Protein AF-A0A973N464-F1 (afdb_monomer_lite)

Radius of gyration: 31.41 Å; chains: 1; bounding box: 27×44×90 Å

Structure (mmCIF, N/CA/C/O backbone):
data_AF-A0A973N464-F1
#
_entry.id   AF-A0A973N464-F1
#
loop_
_atom_site.group_PDB
_atom_site.id
_atom_site.type_symbol
_atom_site.label_atom_id
_atom_site.label_alt_id
_atom_site.label_comp_id
_atom_site.label_asym_id
_atom_site.label_entity_id
_atom_site.label_seq_id
_atom_site.pdbx_PDB_ins_code
_atom_site.Cartn_x
_atom_site.Cartn_y
_atom_site.Cartn_z
_atom_site.occupancy
_atom_site.B_iso_or_equiv
_atom_site.auth_seq_id
_atom_site.auth_comp_id
_atom_site.auth_asym_id
_atom_site.auth_atom_id
_atom_site.pdbx_PDB_model_num
ATOM 1 N N . MET A 1 1 ? 11.929 31.834 -76.991 1.00 52.47 1 MET A N 1
ATOM 2 C CA . MET A 1 1 ? 12.584 30.907 -76.030 1.00 52.47 1 MET A CA 1
ATOM 3 C C . MET A 1 1 ? 12.432 31.326 -74.564 1.00 52.47 1 MET A C 1
ATOM 5 O O . MET A 1 1 ? 12.239 30.446 -73.741 1.00 52.47 1 MET A O 1
ATOM 9 N N . LYS A 1 2 ? 12.423 32.626 -74.222 1.00 50.50 2 LYS A N 1
ATOM 10 C CA . LYS A 1 2 ? 12.318 33.122 -72.832 1.00 50.50 2 LYS A CA 1
ATOM 11 C C . LYS A 1 2 ? 11.011 32.734 -72.102 1.00 50.50 2 LYS A C 1
ATOM 13 O O . LYS A 1 2 ? 11.062 32.317 -70.955 1.00 50.50 2 LYS A O 1
ATOM 18 N N . HIS A 1 3 ? 9.857 32.753 -72.777 1.00 46.03 3 HIS A N 1
ATOM 19 C CA . HIS A 1 3 ? 8.557 32.417 -72.156 1.00 46.03 3 HIS A CA 1
ATOM 20 C C . HIS A 1 3 ? 8.373 30.927 -71.820 1.00 46.03 3 HIS A C 1
ATOM 22 O O . HIS A 1 3 ? 7.647 30.590 -70.893 1.00 46.03 3 HIS A O 1
ATOM 28 N N . ARG A 1 4 ? 9.078 30.030 -72.527 1.00 54.69 4 ARG A N 1
ATOM 29 C CA . ARG A 1 4 ? 9.057 28.580 -72.250 1.00 54.69 4 ARG A CA 1
ATOM 30 C C . ARG A 1 4 ? 9.835 28.235 -70.975 1.00 54.69 4 ARG A C 1
ATOM 32 O O . ARG A 1 4 ? 9.485 27.285 -70.289 1.00 54.69 4 ARG A O 1
ATOM 39 N N . ILE A 1 5 ? 10.848 29.042 -70.650 1.00 56.31 5 ILE A N 1
ATOM 40 C CA . ILE A 1 5 ? 11.660 28.918 -69.432 1.00 56.31 5 ILE A CA 1
ATOM 41 C C . ILE A 1 5 ? 10.879 29.448 -68.216 1.00 56.31 5 ILE A C 1
ATOM 43 O O . ILE A 1 5 ? 10.896 28.824 -67.161 1.00 56.31 5 ILE A O 1
ATOM 47 N N . LEU A 1 6 ? 10.108 30.532 -68.383 1.00 51.81 6 LEU A N 1
ATOM 48 C CA . LEU A 1 6 ? 9.201 31.053 -67.348 1.00 51.81 6 LEU A CA 1
ATOM 49 C C . LEU A 1 6 ? 8.056 30.082 -67.004 1.00 51.81 6 LEU A C 1
ATOM 51 O O . LEU A 1 6 ? 7.728 29.923 -65.832 1.00 51.81 6 LEU A O 1
ATOM 55 N N . ALA A 1 7 ? 7.484 29.392 -67.995 1.00 52.16 7 ALA A N 1
ATOM 56 C CA . ALA A 1 7 ? 6.431 28.399 -67.760 1.00 52.16 7 ALA A CA 1
ATOM 57 C C . ALA A 1 7 ? 6.942 27.154 -67.007 1.00 52.16 7 ALA A C 1
ATOM 59 O O . ALA A 1 7 ? 6.256 26.645 -66.124 1.00 52.16 7 ALA A O 1
ATOM 60 N N . ALA A 1 8 ? 8.164 26.697 -67.303 1.00 53.81 8 ALA A N 1
ATOM 61 C CA . ALA A 1 8 ? 8.793 25.585 -66.587 1.00 53.81 8 ALA A CA 1
ATOM 62 C C . ALA A 1 8 ? 9.144 25.947 -65.130 1.00 53.81 8 ALA A C 1
ATOM 64 O O . ALA A 1 8 ? 9.001 25.114 -64.239 1.00 53.81 8 ALA A O 1
ATOM 65 N N . ALA A 1 9 ? 9.538 27.199 -64.873 1.00 53.62 9 ALA A N 1
ATOM 66 C CA . ALA A 1 9 ? 9.827 27.689 -63.525 1.00 53.62 9 ALA A CA 1
ATOM 67 C C . ALA A 1 9 ? 8.564 27.837 -62.649 1.00 53.62 9 ALA A C 1
ATOM 69 O O . ALA A 1 9 ? 8.631 27.610 -61.444 1.00 53.62 9 ALA A O 1
ATOM 70 N N . LEU A 1 10 ? 7.411 28.162 -63.247 1.00 54.03 10 LEU A N 1
ATOM 71 C CA . LEU A 1 10 ? 6.123 28.269 -62.546 1.00 54.03 10 LEU A CA 1
ATOM 72 C C . LEU A 1 10 ? 5.480 26.898 -62.255 1.00 54.03 10 LEU A C 1
ATOM 74 O O . LEU A 1 10 ? 4.771 26.743 -61.268 1.00 54.03 10 LEU A O 1
ATOM 78 N N . LEU A 1 11 ? 5.746 25.886 -63.086 1.00 53.97 11 LEU A N 1
ATOM 79 C CA . LEU A 1 11 ? 5.322 24.501 -62.835 1.00 53.97 11 LEU A CA 1
ATOM 80 C C . LEU A 1 11 ? 6.180 23.804 -61.766 1.00 53.97 11 LEU A C 1
ATOM 82 O O . LEU A 1 11 ? 5.689 22.918 -61.071 1.00 53.97 11 LEU A O 1
ATOM 86 N N . ALA A 1 12 ? 7.437 24.223 -61.593 1.00 54.00 12 ALA A N 1
ATOM 87 C CA . ALA A 1 12 ? 8.338 23.675 -60.579 1.00 54.00 12 ALA A CA 1
ATOM 88 C C . ALA A 1 12 ? 8.035 24.169 -59.149 1.00 54.00 12 ALA A C 1
ATOM 90 O O . ALA A 1 12 ? 8.396 23.498 -58.183 1.00 54.00 12 ALA A O 1
ATOM 91 N N . SER A 1 13 ? 7.354 25.309 -58.986 1.00 53.66 13 SER A N 1
ATOM 92 C CA . SER A 1 13 ? 7.029 25.873 -57.666 1.00 53.66 13 SER A CA 1
ATOM 93 C C . SER A 1 13 ? 5.788 25.257 -57.006 1.00 53.66 13 SER A C 1
ATOM 95 O O . SER A 1 13 ? 5.601 25.422 -55.802 1.00 53.66 13 SER A O 1
ATOM 97 N N . LEU A 1 14 ? 4.967 24.500 -57.745 1.00 54.62 14 LEU A N 1
ATOM 98 C CA . LEU A 1 14 ? 3.768 23.843 -57.206 1.00 54.62 14 LEU A CA 1
ATOM 99 C C . LEU A 1 14 ? 4.055 22.538 -56.437 1.00 54.62 14 LEU A C 1
ATOM 101 O O . LEU A 1 14 ? 3.173 22.042 -55.742 1.00 54.62 14 LEU A O 1
ATOM 105 N N . ALA A 1 15 ? 5.264 21.976 -5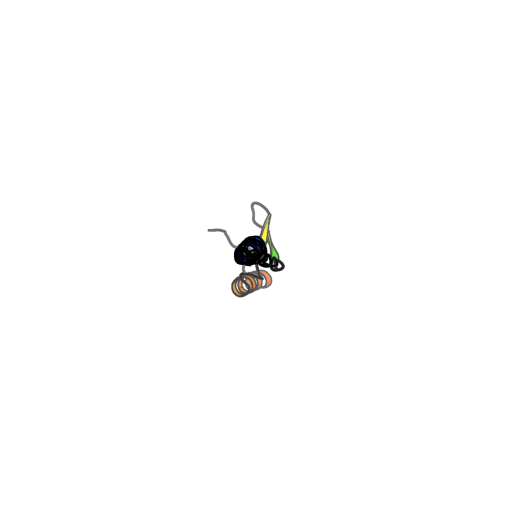6.540 1.00 53.12 15 ALA A N 1
ATOM 106 C CA . ALA A 1 15 ? 5.626 20.689 -55.926 1.00 53.12 15 ALA A CA 1
ATOM 107 C C . ALA A 1 15 ? 6.197 20.807 -54.496 1.00 53.12 15 ALA A C 1
ATOM 109 O O . ALA A 1 15 ? 6.416 19.802 -53.822 1.00 53.12 15 ALA A O 1
ATOM 110 N N . ILE A 1 16 ? 6.425 22.030 -54.013 1.00 58.03 16 ILE A N 1
ATOM 111 C CA . ILE A 1 16 ? 7.089 22.312 -52.733 1.00 58.03 16 ILE A CA 1
ATOM 112 C C . ILE A 1 16 ? 6.271 21.904 -51.481 1.00 58.03 16 ILE A C 1
ATOM 114 O O . ILE A 1 16 ? 6.893 21.452 -50.518 1.00 58.03 16 ILE A O 1
ATOM 118 N N . PRO A 1 17 ? 4.919 21.978 -51.423 1.00 61.16 17 PRO A N 1
ATOM 119 C CA . PRO A 1 17 ? 4.208 21.715 -50.168 1.00 61.16 17 PRO A CA 1
ATOM 120 C C . PRO A 1 17 ? 4.158 20.222 -49.798 1.00 61.16 17 PRO A C 1
ATOM 122 O O . PRO A 1 17 ? 3.894 19.893 -48.645 1.00 61.16 17 PRO A O 1
ATOM 125 N N . ALA A 1 18 ? 4.451 19.316 -50.739 1.00 59.88 18 ALA A N 1
ATOM 126 C CA . ALA A 1 18 ? 4.445 17.871 -50.496 1.00 59.88 18 ALA A CA 1
ATOM 127 C C . ALA A 1 18 ? 5.604 17.402 -49.593 1.00 59.88 18 ALA A C 1
ATOM 129 O O . ALA A 1 18 ? 5.490 16.380 -48.927 1.00 59.88 18 ALA A O 1
ATOM 130 N N . LEU A 1 19 ? 6.702 18.162 -49.517 1.00 59.88 19 LEU A N 1
ATOM 131 C CA . LEU A 1 19 ? 7.854 17.838 -48.661 1.00 59.88 19 LEU A CA 1
ATOM 132 C C . LEU A 1 19 ? 7.721 18.373 -47.225 1.00 59.88 19 LEU A C 1
ATOM 134 O O . LEU A 1 19 ? 8.564 18.077 -46.384 1.00 59.88 19 LEU A O 1
ATOM 138 N N . ALA A 1 20 ? 6.668 19.143 -46.930 1.00 62.84 20 ALA A N 1
ATOM 139 C CA . ALA A 1 20 ? 6.408 19.711 -45.605 1.00 62.84 20 ALA A CA 1
ATOM 140 C C . ALA A 1 20 ? 5.493 18.829 -44.732 1.00 62.84 20 ALA A C 1
ATOM 142 O O . ALA A 1 20 ? 5.055 19.256 -43.663 1.00 62.84 20 ALA A O 1
ATOM 143 N N . GLN A 1 21 ? 5.174 17.608 -45.172 1.00 73.19 21 GLN A N 1
ATOM 144 C CA . GLN A 1 21 ? 4.374 16.679 -44.380 1.00 73.19 21 GLN A CA 1
ATOM 145 C C . GLN A 1 21 ? 5.232 16.090 -43.254 1.00 73.19 21 GLN A C 1
ATOM 147 O O . GLN A 1 21 ? 5.953 15.113 -43.442 1.00 73.19 21 GLN A O 1
ATOM 152 N N . THR A 1 22 ? 5.153 16.694 -42.068 1.00 71.31 22 THR A N 1
ATOM 153 C CA . THR A 1 22 ? 5.684 16.106 -40.833 1.00 71.31 22 THR A CA 1
ATOM 154 C C . THR A 1 22 ? 4.993 14.766 -40.588 1.00 71.31 22 THR A C 1
ATOM 156 O O . THR A 1 22 ? 3.780 14.720 -40.375 1.00 71.31 22 THR A O 1
ATOM 159 N N . SER A 1 23 ? 5.759 13.674 -40.614 1.00 76.00 23 SER A N 1
ATOM 160 C CA . SER A 1 23 ? 5.270 12.357 -40.203 1.00 76.00 23 SER A CA 1
ATOM 161 C C . SER A 1 23 ? 4.742 12.430 -38.766 1.00 76.00 23 SER A C 1
ATOM 163 O O . SER A 1 23 ? 5.427 13.000 -37.910 1.00 76.00 23 SER A O 1
ATOM 165 N N . PRO A 1 24 ? 3.560 11.860 -38.467 1.00 75.00 24 PRO A N 1
ATOM 166 C CA . PRO A 1 24 ? 3.068 11.787 -37.100 1.00 75.00 24 PRO A CA 1
ATOM 167 C C . PRO A 1 24 ? 4.114 11.099 -36.225 1.00 75.00 24 PRO A C 1
ATOM 169 O O . PRO A 1 24 ? 4.605 10.021 -36.573 1.00 75.00 24 PRO A O 1
ATOM 172 N N . ALA A 1 25 ? 4.473 11.725 -35.103 1.00 80.38 25 ALA A N 1
ATOM 173 C CA . ALA A 1 25 ? 5.311 11.069 -34.112 1.00 80.38 25 ALA A CA 1
ATOM 174 C C . ALA A 1 25 ? 4.612 9.772 -33.658 1.00 80.38 25 ALA A C 1
ATOM 176 O O . ALA A 1 25 ? 3.385 9.779 -33.498 1.00 80.38 25 ALA A O 1
ATOM 177 N N . PRO A 1 26 ? 5.353 8.667 -33.454 1.00 75.88 26 PRO A N 1
ATOM 178 C CA . PRO A 1 26 ? 4.769 7.455 -32.906 1.00 75.88 26 PRO A CA 1
ATOM 179 C C . PRO A 1 26 ? 4.068 7.801 -31.592 1.00 75.88 26 PRO A C 1
ATOM 181 O O . PRO A 1 26 ? 4.661 8.449 -30.725 1.00 75.88 26 PRO A O 1
ATOM 184 N N . ALA A 1 27 ? 2.806 7.391 -31.451 1.00 76.12 27 ALA A N 1
ATOM 185 C CA . ALA A 1 27 ? 2.118 7.522 -30.178 1.00 76.12 27 ALA A CA 1
ATOM 186 C C . ALA A 1 27 ? 2.929 6.762 -29.114 1.00 76.12 27 ALA A C 1
ATOM 188 O O . ALA A 1 27 ? 3.394 5.649 -29.397 1.00 76.12 27 ALA A O 1
ATOM 189 N N . PRO A 1 28 ? 3.134 7.333 -27.914 1.00 71.00 28 PRO A N 1
ATOM 190 C CA . PRO A 1 28 ? 3.781 6.601 -26.841 1.00 71.00 28 PRO A CA 1
ATOM 191 C C . PRO A 1 28 ? 2.997 5.309 -26.613 1.00 71.00 28 PRO A C 1
ATOM 193 O O . PRO A 1 28 ? 1.791 5.335 -26.368 1.00 71.00 28 PRO A O 1
ATOM 196 N N . THR A 1 29 ? 3.680 4.171 -26.743 1.00 67.31 29 THR A N 1
ATOM 197 C CA . THR A 1 29 ? 3.128 2.883 -26.322 1.00 67.31 29 THR A CA 1
ATOM 198 C C . THR A 1 29 ? 2.790 3.020 -24.845 1.00 67.31 29 THR A C 1
ATOM 200 O O . THR A 1 29 ? 3.683 3.301 -24.044 1.00 67.31 29 THR A O 1
ATOM 203 N N . ALA A 1 30 ? 1.509 2.884 -24.492 1.00 64.81 30 ALA A N 1
ATOM 204 C CA . ALA A 1 30 ? 1.104 2.822 -23.098 1.00 64.81 30 ALA A CA 1
ATOM 205 C C . ALA A 1 30 ? 1.890 1.674 -22.456 1.00 64.81 30 ALA A C 1
ATOM 207 O O . ALA A 1 30 ? 1.754 0.521 -22.869 1.00 64.81 30 ALA A O 1
ATOM 208 N N . ALA A 1 31 ? 2.790 2.003 -21.527 1.00 67.00 31 ALA A N 1
ATOM 209 C CA . ALA A 1 31 ? 3.506 0.990 -20.772 1.00 67.00 31 ALA A CA 1
ATOM 210 C C . ALA A 1 31 ? 2.462 0.080 -20.117 1.00 67.00 31 ALA A C 1
ATOM 212 O O . ALA A 1 31 ? 1.507 0.587 -19.529 1.00 67.00 31 ALA A O 1
ATOM 213 N N . GLN A 1 32 ? 2.618 -1.239 -20.263 1.00 68.38 32 GLN A N 1
ATOM 214 C CA . GLN A 1 32 ? 1.731 -2.202 -19.617 1.00 68.38 32 GLN A CA 1
ATOM 215 C C . GLN A 1 32 ? 1.688 -1.877 -18.120 1.00 68.38 32 GLN A C 1
ATOM 217 O O . GLN A 1 32 ? 2.734 -1.862 -17.468 1.00 68.38 32 GLN A O 1
ATOM 222 N N . GLU A 1 33 ? 0.500 -1.556 -17.606 1.00 81.69 33 GLU A N 1
ATOM 223 C CA . GLU A 1 33 ? 0.334 -1.172 -16.209 1.00 81.69 33 GLU A CA 1
ATOM 224 C C . GLU A 1 33 ? 0.623 -2.388 -15.326 1.00 81.69 33 GLU A C 1
ATOM 226 O O . GLU A 1 33 ? -0.130 -3.360 -15.282 1.00 81.69 33 GLU A O 1
ATOM 231 N N . ASP A 1 34 ? 1.766 -2.350 -14.653 1.00 93.94 34 ASP A N 1
ATOM 232 C CA . ASP A 1 34 ? 2.207 -3.393 -13.742 1.00 93.94 34 ASP A CA 1
ATOM 233 C C . ASP A 1 34 ? 1.665 -3.092 -12.342 1.00 93.94 34 ASP A C 1
ATOM 235 O O . ASP A 1 34 ? 2.351 -2.516 -11.492 1.00 93.94 34 ASP A O 1
ATOM 239 N N . LEU A 1 35 ? 0.381 -3.405 -12.151 1.00 96.50 35 LEU A N 1
ATOM 240 C CA . LEU A 1 35 ? -0.364 -3.094 -10.935 1.00 96.50 35 LEU A CA 1
ATOM 241 C C . LEU A 1 35 ? -0.484 -4.311 -10.015 1.00 96.50 35 LEU A C 1
ATOM 243 O O . LEU A 1 35 ? -0.866 -5.399 -10.443 1.00 96.50 35 LEU A O 1
ATOM 247 N N . VAL A 1 36 ? -0.237 -4.102 -8.722 1.00 97.31 36 VAL A N 1
ATOM 248 C CA . VAL A 1 36 ? -0.482 -5.093 -7.666 1.00 97.31 36 VAL A CA 1
ATOM 249 C C . VAL A 1 36 ? -1.658 -4.631 -6.814 1.00 97.31 36 VAL A C 1
ATOM 251 O O . VAL A 1 36 ? -1.604 -3.559 -6.213 1.00 97.31 36 VAL A O 1
ATOM 254 N N . LEU A 1 37 ? -2.722 -5.432 -6.753 1.00 97.88 37 LEU A N 1
ATOM 255 C CA . LEU A 1 37 ? -3.883 -5.138 -5.913 1.00 97.88 37 LEU A CA 1
ATOM 256 C C . LEU A 1 37 ? -3.649 -5.614 -4.480 1.00 97.88 37 LEU A C 1
ATOM 258 O O . LEU A 1 37 ? -3.277 -6.765 -4.261 1.00 97.88 37 LEU A O 1
ATOM 262 N N . VAL A 1 38 ? -3.918 -4.741 -3.510 1.00 98.25 38 VAL A N 1
ATOM 263 C CA . VAL A 1 38 ? -3.838 -5.062 -2.080 1.00 98.25 38 VAL A CA 1
ATOM 264 C C . VAL A 1 38 ? -5.143 -4.677 -1.395 1.00 98.25 38 VAL A C 1
ATOM 266 O O . VAL A 1 38 ? -5.637 -3.561 -1.559 1.00 98.25 38 VAL A O 1
ATOM 269 N N . ALA A 1 39 ? -5.694 -5.612 -0.622 1.00 98.31 39 ALA A N 1
ATOM 270 C CA . ALA A 1 39 ? -6.826 -5.362 0.257 1.00 98.31 39 ALA A CA 1
ATOM 271 C C . ALA A 1 39 ? -6.323 -4.948 1.643 1.00 98.31 39 ALA A C 1
ATOM 273 O O . ALA A 1 39 ? -5.461 -5.605 2.221 1.00 9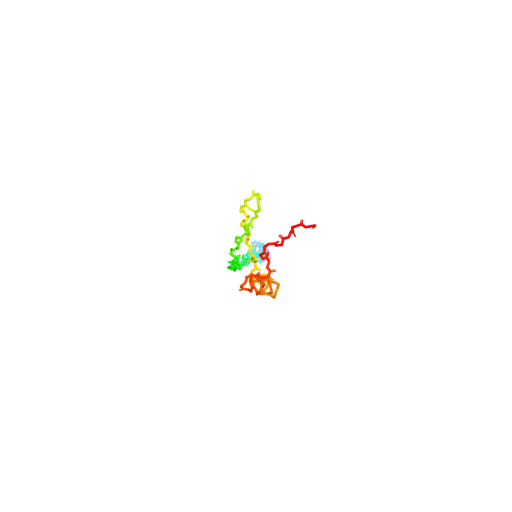8.31 39 ALA A O 1
ATOM 274 N N . ILE A 1 40 ? -6.887 -3.869 2.169 1.00 98.19 40 ILE A N 1
ATOM 275 C CA . ILE A 1 40 ? -6.653 -3.381 3.520 1.00 98.19 40 ILE A CA 1
ATOM 276 C C . ILE A 1 40 ? -7.967 -3.529 4.274 1.00 98.19 40 ILE A C 1
ATOM 278 O O . ILE A 1 40 ? -8.935 -2.813 4.005 1.00 98.19 40 ILE A O 1
ATOM 282 N N . ASP A 1 41 ? -8.004 -4.487 5.193 1.00 98.00 41 ASP A N 1
ATOM 283 C CA . ASP A 1 41 ? -9.156 -4.725 6.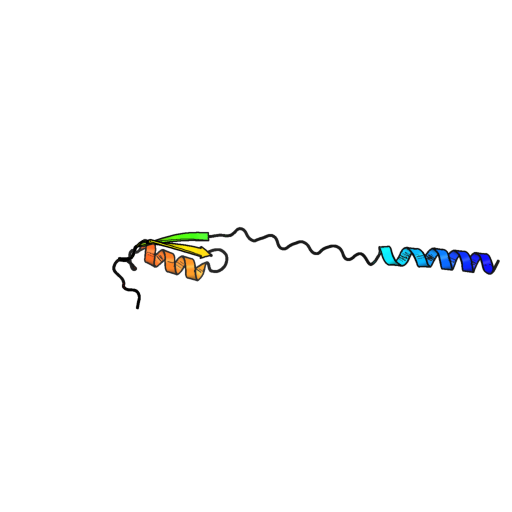052 1.00 98.00 41 ASP A CA 1
ATOM 284 C C . ASP A 1 41 ? -9.066 -3.839 7.292 1.00 98.00 41 ASP A C 1
ATOM 286 O O . ASP A 1 41 ? -8.122 -3.919 8.075 1.00 98.00 41 ASP A O 1
ATOM 290 N N . THR A 1 42 ? -10.058 -2.968 7.457 1.00 97.50 42 THR A N 1
ATOM 291 C CA . THR A 1 42 ? -10.152 -2.040 8.588 1.00 97.50 42 THR A CA 1
ATOM 292 C C . THR A 1 42 ? -11.420 -2.316 9.389 1.00 97.50 42 THR A C 1
ATOM 294 O O . THR A 1 42 ? -12.339 -2.987 8.914 1.00 97.50 42 THR A O 1
ATOM 297 N N . SER A 1 43 ? -11.525 -1.737 10.587 1.00 96.62 43 SER A N 1
ATOM 298 C CA . SER A 1 43 ? -12.749 -1.805 11.398 1.00 96.62 43 SER A CA 1
ATOM 299 C C . SER A 1 43 ? -13.967 -1.146 10.736 1.00 96.62 43 SER A C 1
ATOM 301 O O . SER A 1 43 ? -15.097 -1.450 11.109 1.00 96.62 43 SER A O 1
ATOM 303 N N . LEU A 1 44 ? -13.753 -0.267 9.751 1.00 97.50 44 LEU A N 1
ATOM 304 C CA . LEU A 1 44 ? -14.807 0.423 9.002 1.00 97.50 44 LEU A CA 1
ATOM 305 C C . LEU A 1 44 ? -15.096 -0.225 7.640 1.00 97.50 44 LEU A C 1
ATOM 307 O O . LEU A 1 44 ? -15.923 0.278 6.881 1.00 97.50 44 LEU A O 1
ATOM 311 N N . GLY A 1 45 ? -14.431 -1.338 7.327 1.00 97.81 45 GLY A N 1
ATOM 312 C CA . GLY A 1 45 ? -14.583 -2.063 6.071 1.00 97.81 45 GLY A CA 1
ATOM 313 C C . GLY A 1 45 ? -13.290 -2.162 5.264 1.00 97.81 45 GLY A C 1
ATOM 314 O O . GLY A 1 45 ? -12.211 -1.754 5.702 1.00 97.81 45 GLY A O 1
ATOM 315 N N . ARG A 1 46 ? -13.413 -2.750 4.072 1.00 98.31 46 ARG A N 1
ATOM 316 C CA . ARG A 1 46 ? -12.292 -3.064 3.182 1.00 98.31 46 ARG A CA 1
ATOM 317 C C . ARG A 1 46 ? -11.998 -1.921 2.216 1.00 98.31 46 ARG A C 1
ATOM 319 O O . ARG A 1 46 ? -12.895 -1.441 1.529 1.00 98.31 46 ARG A O 1
ATOM 326 N N . ILE A 1 47 ? -10.722 -1.577 2.092 1.00 98.12 47 ILE A N 1
ATOM 327 C CA . ILE A 1 47 ? -10.188 -0.684 1.059 1.00 98.12 47 ILE A CA 1
ATOM 328 C C . ILE A 1 47 ? -9.347 -1.532 0.105 1.00 98.12 47 ILE A C 1
ATOM 330 O O . ILE A 1 47 ? -8.532 -2.331 0.554 1.00 98.12 47 ILE A O 1
ATOM 334 N N . VAL A 1 48 ? -9.524 -1.374 -1.207 1.00 98.38 48 VAL A N 1
ATOM 335 C CA . VAL A 1 48 ? -8.666 -2.029 -2.207 1.00 98.38 48 VAL A CA 1
ATOM 336 C C . VAL A 1 48 ? -7.855 -0.962 -2.922 1.00 98.38 48 VAL A C 1
ATOM 338 O O . VAL A 1 48 ? -8.423 -0.029 -3.486 1.00 98.38 48 VAL A O 1
ATOM 341 N N . ILE A 1 49 ? -6.531 -1.101 -2.889 1.00 97.88 49 ILE A N 1
ATOM 342 C CA . ILE A 1 49 ? -5.595 -0.192 -3.555 1.00 97.88 49 ILE A CA 1
ATOM 343 C C . ILE A 1 49 ? -4.859 -0.911 -4.683 1.00 97.88 49 ILE A C 1
ATOM 345 O O . ILE A 1 49 ? -4.643 -2.121 -4.617 1.00 97.88 49 ILE A O 1
ATOM 349 N N . ALA A 1 50 ? -4.445 -0.153 -5.697 1.00 98.12 50 ALA A N 1
ATOM 350 C CA . ALA A 1 50 ? -3.566 -0.620 -6.761 1.00 98.12 50 ALA A CA 1
ATOM 351 C C . ALA A 1 50 ? -2.189 0.033 -6.605 1.00 98.12 50 ALA A C 1
ATOM 353 O O . ALA A 1 50 ? -2.063 1.256 -6.652 1.00 98.12 50 ALA A O 1
ATOM 354 N N . LEU A 1 51 ? -1.159 -0.784 -6.403 1.00 97.94 51 LEU A N 1
ATOM 355 C CA . LEU A 1 51 ? 0.230 -0.346 -6.340 1.00 97.94 51 LEU A CA 1
ATOM 356 C C . LEU A 1 51 ? 0.837 -0.409 -7.736 1.00 97.94 51 LEU A C 1
ATOM 358 O O . LEU A 1 51 ? 0.872 -1.480 -8.337 1.00 97.94 51 LEU A O 1
ATOM 362 N N . ASP A 1 52 ? 1.342 0.714 -8.236 1.00 97.00 52 ASP A N 1
ATOM 363 C CA . ASP A 1 52 ? 2.027 0.768 -9.528 1.00 97.00 52 ASP A CA 1
ATOM 364 C C . ASP A 1 52 ? 3.489 0.329 -9.378 1.00 97.00 52 ASP A C 1
ATOM 366 O O . ASP A 1 52 ? 4.393 1.128 -9.103 1.00 97.00 52 ASP A O 1
ATOM 370 N N . ARG A 1 53 ? 3.722 -0.975 -9.541 1.00 96.75 53 ARG A N 1
ATOM 371 C CA . ARG A 1 53 ? 5.055 -1.577 -9.475 1.00 96.75 53 ARG A CA 1
ATOM 372 C C . ARG A 1 53 ? 5.918 -1.162 -10.664 1.00 96.75 53 ARG A C 1
ATOM 374 O O . ARG A 1 53 ? 7.136 -1.092 -10.513 1.00 96.75 53 ARG A O 1
ATOM 381 N N . GLY A 1 54 ? 5.302 -0.856 -11.805 1.00 95.12 54 GLY A N 1
ATOM 382 C CA . GLY A 1 54 ? 5.995 -0.389 -13.004 1.00 95.12 54 GLY A CA 1
ATOM 383 C C . GLY A 1 54 ? 6.660 0.969 -12.789 1.00 95.12 54 GLY A C 1
ATOM 384 O O . GLY A 1 54 ? 7.825 1.151 -13.142 1.00 95.12 54 GLY A O 1
ATOM 385 N N . ARG A 1 55 ? 5.952 1.911 -12.154 1.00 94.69 55 ARG A N 1
ATOM 386 C CA . ARG A 1 55 ? 6.480 3.249 -11.838 1.00 94.69 55 ARG A CA 1
ATOM 387 C C . ARG A 1 55 ? 7.261 3.304 -10.527 1.00 94.69 55 ARG A C 1
ATOM 389 O O . ARG A 1 55 ? 8.212 4.075 -10.430 1.00 94.69 55 ARG A O 1
ATOM 396 N N . ALA A 1 56 ? 6.881 2.518 -9.518 1.00 96.44 56 ALA A N 1
ATOM 397 C CA . ALA A 1 56 ? 7.467 2.573 -8.177 1.00 96.44 56 ALA A CA 1
ATOM 398 C C . ALA A 1 56 ? 7.871 1.182 -7.642 1.00 96.44 56 ALA A C 1
ATOM 400 O O . ALA A 1 56 ? 7.343 0.732 -6.617 1.00 96.44 56 ALA A O 1
ATOM 401 N N . PRO A 1 57 ? 8.838 0.492 -8.277 1.00 96.56 57 PRO A N 1
ATOM 402 C CA . PRO A 1 57 ? 9.179 -0.889 -7.931 1.00 96.56 57 PRO A CA 1
ATOM 403 C C . PRO A 1 57 ? 9.753 -1.035 -6.516 1.00 96.56 57 PRO A C 1
ATOM 405 O O . PRO A 1 57 ? 9.386 -1.959 -5.793 1.00 96.56 57 PRO A O 1
ATOM 408 N N . VAL A 1 58 ? 10.615 -0.104 -6.086 1.00 98.31 58 VAL A N 1
ATOM 409 C CA . VAL A 1 58 ? 11.266 -0.164 -4.764 1.00 98.31 58 VAL A CA 1
ATOM 410 C C . VAL A 1 58 ? 10.256 0.079 -3.643 1.00 98.31 58 VAL A C 1
ATOM 412 O O . VAL A 1 58 ? 10.193 -0.694 -2.688 1.00 98.31 58 VAL A O 1
ATOM 415 N N . THR A 1 59 ? 9.426 1.116 -3.771 1.00 98.50 59 THR A N 1
ATOM 416 C CA . THR A 1 59 ? 8.389 1.436 -2.780 1.00 98.50 59 THR A CA 1
ATOM 417 C C . THR A 1 59 ? 7.352 0.322 -2.687 1.00 98.50 59 THR A C 1
ATOM 419 O O . THR A 1 59 ? 7.012 -0.098 -1.582 1.00 98.50 59 THR A O 1
ATOM 422 N N . THR A 1 60 ? 6.908 -0.207 -3.832 1.00 98.44 60 THR A N 1
ATOM 423 C CA . THR A 1 60 ? 5.957 -1.325 -3.885 1.00 98.44 60 THR A CA 1
ATOM 424 C C . THR A 1 60 ? 6.539 -2.570 -3.223 1.00 98.44 60 THR A C 1
ATOM 426 O O . THR A 1 60 ? 5.902 -3.148 -2.348 1.00 98.44 60 THR A O 1
ATOM 429 N N . GLY A 1 61 ? 7.777 -2.948 -3.559 1.00 98.44 61 GLY A N 1
ATOM 430 C CA . GLY A 1 61 ? 8.445 -4.096 -2.943 1.00 98.44 61 GLY A CA 1
ATOM 431 C C . GLY A 1 61 ? 8.630 -3.939 -1.431 1.00 98.44 61 GLY A C 1
ATOM 432 O O . GLY A 1 61 ? 8.413 -4.886 -0.677 1.00 98.44 61 GLY A O 1
ATOM 433 N N . ASN A 1 62 ? 8.965 -2.733 -0.961 1.00 98.62 62 ASN A N 1
ATOM 434 C CA . ASN A 1 62 ? 9.042 -2.468 0.471 1.00 98.62 62 ASN A CA 1
ATOM 435 C C . ASN A 1 62 ? 7.678 -2.613 1.153 1.00 98.62 62 ASN A C 1
ATOM 437 O O . ASN A 1 62 ? 7.607 -3.257 2.190 1.00 98.62 62 ASN A O 1
ATOM 441 N N . PHE A 1 63 ? 6.610 -2.051 0.583 1.00 98.56 63 PHE A N 1
ATOM 442 C CA . PHE A 1 63 ? 5.262 -2.171 1.139 1.00 98.56 63 PHE A CA 1
ATOM 443 C C . PHE A 1 63 ? 4.814 -3.637 1.224 1.00 98.56 63 PHE A C 1
ATOM 445 O O . PHE A 1 63 ? 4.425 -4.095 2.298 1.00 98.56 63 PHE A O 1
ATOM 452 N N . LEU A 1 64 ? 4.966 -4.397 0.134 1.00 98.31 64 LEU A N 1
ATOM 453 C CA . LEU A 1 64 ? 4.590 -5.812 0.084 1.00 98.31 64 LEU A CA 1
ATOM 454 C C . LEU A 1 64 ? 5.358 -6.655 1.106 1.00 98.31 64 LEU A C 1
ATOM 456 O O . LEU A 1 64 ? 4.760 -7.481 1.779 1.00 98.31 64 LEU A O 1
ATOM 460 N N . ARG A 1 65 ? 6.640 -6.368 1.351 1.00 98.50 65 ARG A N 1
ATOM 461 C CA . ARG A 1 65 ? 7.407 -7.047 2.407 1.00 98.50 65 ARG A CA 1
ATOM 462 C C . ARG A 1 65 ? 6.802 -6.877 3.811 1.00 98.50 65 ARG A C 1
ATOM 464 O O . ARG A 1 65 ? 6.960 -7.762 4.649 1.00 98.50 65 ARG A O 1
ATOM 471 N N . TYR A 1 66 ? 6.166 -5.742 4.114 1.00 98.25 66 TYR A N 1
ATOM 472 C CA . TYR A 1 66 ? 5.481 -5.551 5.402 1.00 98.25 66 TYR A CA 1
ATOM 473 C C . TYR A 1 66 ? 4.143 -6.289 5.438 1.00 98.25 66 TYR A C 1
ATOM 475 O O . TYR A 1 66 ? 3.806 -6.830 6.489 1.00 98.25 66 TYR A O 1
ATOM 483 N N . VAL A 1 67 ? 3.430 -6.329 4.307 1.00 97.94 67 VAL A N 1
ATOM 484 C CA . VAL A 1 67 ? 2.187 -7.096 4.140 1.00 97.94 67 VAL A CA 1
ATOM 485 C C . VAL A 1 67 ? 2.455 -8.591 4.320 1.00 97.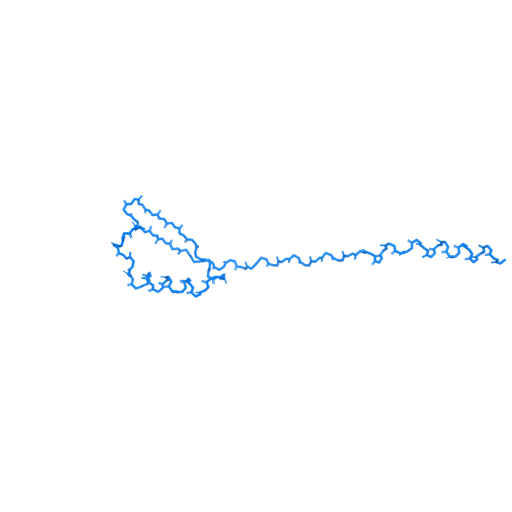94 67 VAL A C 1
ATOM 487 O O . VAL A 1 67 ? 1.868 -9.201 5.205 1.00 97.94 67 VAL A O 1
ATOM 490 N N . ASP A 1 68 ? 3.411 -9.158 3.579 1.00 97.88 68 ASP A N 1
ATOM 491 C CA . ASP A 1 68 ? 3.788 -10.578 3.660 1.00 97.88 68 ASP A CA 1
ATOM 492 C C . ASP A 1 68 ? 4.288 -10.966 5.059 1.00 97.88 68 ASP A C 1
ATOM 494 O O . ASP A 1 68 ? 4.144 -12.099 5.510 1.00 97.88 68 ASP A O 1
ATOM 498 N N . GLY A 1 69 ? 4.897 -10.009 5.762 1.00 98.38 69 GLY A N 1
ATOM 499 C CA . GLY A 1 69 ? 5.353 -10.176 7.136 1.00 98.38 69 GLY A CA 1
ATOM 500 C C . GLY A 1 69 ? 4.281 -9.928 8.199 1.00 98.38 69 GLY A C 1
ATOM 501 O O . GLY A 1 69 ? 4.656 -9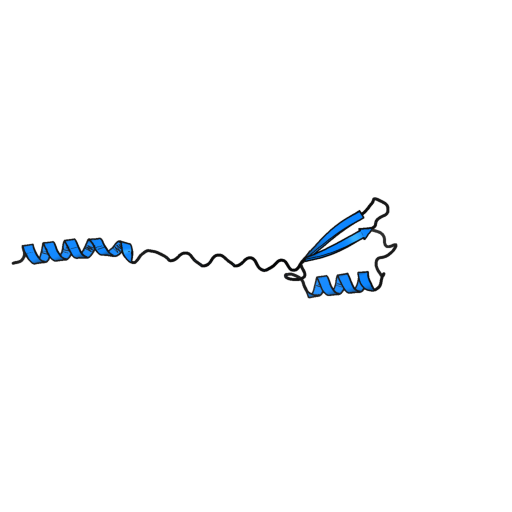.869 9.370 1.00 98.38 69 GLY A O 1
ATOM 502 N N . HIS A 1 70 ? 3.014 -9.707 7.822 1.00 97.31 70 HIS A N 1
ATOM 503 C CA . HIS A 1 70 ? 1.897 -9.376 8.721 1.00 97.31 70 HIS A CA 1
ATOM 504 C C . HIS A 1 70 ? 2.172 -8.188 9.658 1.00 97.31 70 HIS A C 1
ATOM 506 O O . HIS A 1 70 ? 1.602 -8.058 10.738 1.00 97.31 70 HIS A O 1
ATOM 512 N N . ARG A 1 71 ? 3.084 -7.288 9.270 1.00 97.69 71 ARG A N 1
ATOM 513 C CA . ARG A 1 71 ? 3.557 -6.197 10.140 1.00 97.69 71 ARG A CA 1
ATOM 514 C C . ARG A 1 71 ? 2.576 -5.033 10.242 1.00 97.69 71 ARG A C 1
ATOM 516 O O . ARG A 1 71 ? 2.807 -4.124 11.036 1.00 97.69 71 ARG A O 1
ATOM 523 N N . LEU A 1 72 ? 1.552 -5.022 9.395 1.00 96.75 72 LEU A N 1
ATOM 524 C CA . LEU A 1 72 ? 0.531 -3.977 9.341 1.00 96.75 72 LEU A CA 1
ATOM 525 C C . LEU A 1 72 ? -0.772 -4.403 10.033 1.00 96.75 72 LEU A C 1
ATOM 527 O O . LEU A 1 72 ? -1.674 -3.582 10.188 1.00 96.75 72 LEU A O 1
ATOM 531 N N . ASP A 1 73 ? -0.862 -5.655 10.478 1.00 97.50 73 ASP A N 1
ATOM 532 C CA . ASP A 1 73 ? -2.062 -6.204 11.095 1.00 97.50 73 ASP A CA 1
ATOM 533 C C . ASP A 1 73 ? -2.297 -5.554 12.467 1.00 97.50 73 ASP A C 1
ATOM 535 O O . ASP A 1 73 ? -1.379 -5.406 13.275 1.00 97.50 73 ASP A O 1
ATOM 539 N N . GLY A 1 74 ? -3.539 -5.139 12.732 1.00 96.25 74 GLY A N 1
ATOM 540 C CA . GLY A 1 74 ? -3.924 -4.498 13.997 1.00 96.25 74 GLY A CA 1
ATOM 541 C C . GLY A 1 74 ? -3.417 -3.063 14.189 1.00 96.25 74 GLY A C 1
ATOM 542 O O . GLY A 1 74 ? -3.640 -2.483 15.251 1.00 96.25 74 GLY A O 1
ATOM 543 N N . GLN A 1 75 ? -2.762 -2.474 13.185 1.00 96.38 75 GLN A N 1
ATOM 544 C CA . GLN A 1 75 ? -2.281 -1.096 13.247 1.00 96.38 75 GLN A CA 1
ATOM 545 C C . GLN A 1 75 ? -3.420 -0.082 13.052 1.00 96.38 75 GLN A C 1
ATOM 547 O O . GLN A 1 75 ? -4.408 -0.346 12.368 1.00 96.38 75 GLN A O 1
ATOM 552 N N . ASN A 1 76 ? -3.254 1.111 13.631 1.00 95.12 76 ASN A N 1
ATOM 553 C CA . ASN A 1 76 ? -4.193 2.224 13.480 1.00 95.12 76 ASN A CA 1
ATOM 554 C C . ASN A 1 76 ? -3.746 3.182 12.371 1.00 95.12 76 ASN A C 1
ATOM 556 O O . ASN A 1 76 ? -2.551 3.424 12.196 1.00 95.12 76 ASN A O 1
ATOM 560 N N . PHE A 1 77 ? -4.714 3.791 11.690 1.00 94.19 77 PHE A N 1
ATOM 561 C CA . PHE A 1 77 ? -4.481 5.003 10.906 1.00 94.19 77 PHE A CA 1
ATOM 562 C C . PHE A 1 77 ? -4.448 6.204 11.859 1.00 94.19 77 PHE A C 1
ATOM 564 O O . PHE A 1 77 ? -5.387 6.381 12.636 1.00 94.19 77 PHE A O 1
ATOM 571 N N . TYR A 1 78 ? -3.372 6.990 11.820 1.00 92.25 78 TYR A N 1
ATOM 572 C CA . TYR A 1 78 ? -3.128 8.149 12.686 1.00 92.25 78 TYR A CA 1
ATOM 573 C C . TYR A 1 78 ? -2.775 9.394 11.873 1.00 92.25 78 TYR A 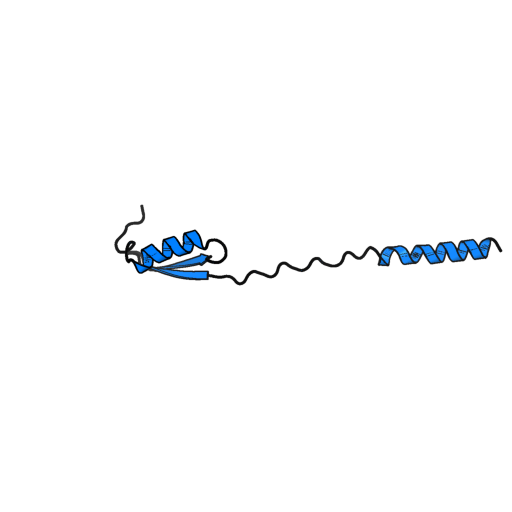C 1
ATOM 575 O O . TYR A 1 78 ? -2.277 9.233 10.734 1.00 92.25 78 TYR A O 1
#

pLDDT: mean 82.32, std 18.61, range [46.03, 98.62]

Sequence (78 aa):
MKHRILAAALLASLAIPALAQTSPAPAPTAAQEDLVLVAIDTSLGRIVIALDRGRAPVTTGNFLRYVDGHRLDGQNFY

Secondary structure (DSSP, 8-state):
-HHHHHHHHHHHGGGGGGGG-PPPPPPPP-----EEEEEEEETTEEEEEEEETTT-HHHHHHHHHHHHTTTTTTPPP-

Foldseek 3Di:
DVVVVVVVVVVVVVVPVVVVDDDDDPDPDPDDFPWDWDWDQDPVGIDIDIDRCVVPVPVVVVVVVCVVVVVCPPDDDD